Protein AF-A0A7J3DNZ6-F1 (afdb_monomer_lite)

Structure (mmCIF, N/CA/C/O backbone):
data_AF-A0A7J3DNZ6-F1
#
_entry.id   AF-A0A7J3DNZ6-F1
#
loop_
_atom_site.group_PDB
_atom_site.id
_atom_site.type_symbol
_atom_site.label_atom_id
_atom_site.label_alt_id
_atom_site.label_comp_id
_atom_site.label_asym_id
_atom_site.label_entity_id
_atom_site.label_seq_id
_atom_site.pdbx_PDB_ins_code
_atom_site.Cartn_x
_atom_site.Cartn_y
_atom_site.Cartn_z
_atom_site.occupancy
_atom_site.B_iso_or_equiv
_atom_site.auth_seq_id
_atom_site.auth_comp_id
_atom_site.auth_asym_id
_atom_site.auth_atom_id
_atom_site.pdbx_PDB_model_num
ATOM 1 N N . MET A 1 1 ? 2.865 2.929 15.705 1.00 59.44 1 MET A N 1
ATOM 2 C CA . MET A 1 1 ? 3.134 4.087 14.822 1.00 59.44 1 MET A CA 1
ATOM 3 C C . MET A 1 1 ? 1.797 4.655 14.351 1.00 59.44 1 MET A C 1
ATOM 5 O O . MET A 1 1 ? 0.863 3.870 14.211 1.00 59.44 1 MET A O 1
ATOM 9 N N . LEU A 1 2 ? 1.671 5.977 14.194 1.00 79.62 2 LEU A N 1
ATOM 10 C CA . LEU A 1 2 ? 0.399 6.645 13.863 1.00 79.62 2 LEU A CA 1
ATOM 11 C C . LEU A 1 2 ? 0.063 6.509 12.368 1.00 79.62 2 LEU A C 1
ATOM 13 O O . LEU A 1 2 ? 0.970 6.565 11.534 1.00 79.62 2 LEU A O 1
ATOM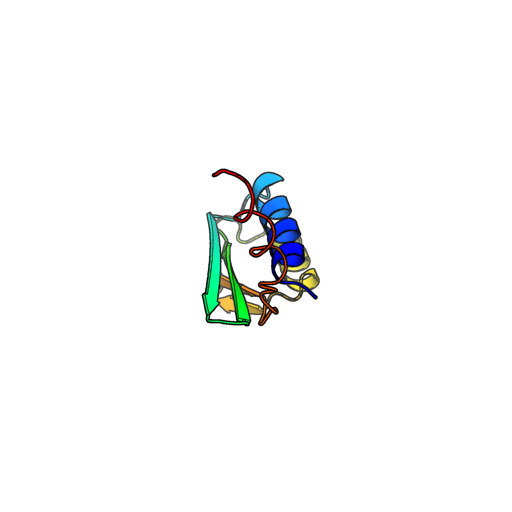 17 N N . LEU A 1 3 ? -1.227 6.379 12.017 1.00 78.06 3 LEU A N 1
ATOM 18 C CA . LEU A 1 3 ? -1.658 6.284 10.611 1.00 78.06 3 LEU A CA 1
ATOM 19 C C . LEU A 1 3 ? -1.198 7.501 9.795 1.00 78.06 3 LEU A C 1
ATOM 21 O O . LEU A 1 3 ? -0.660 7.330 8.708 1.00 78.06 3 LEU A O 1
ATOM 25 N N . GLN A 1 4 ? -1.338 8.714 10.336 1.00 77.31 4 GLN A N 1
ATOM 26 C CA . GLN A 1 4 ? -0.959 9.960 9.656 1.00 77.31 4 GLN A CA 1
ATOM 27 C C . GLN A 1 4 ? 0.531 10.006 9.280 1.00 77.31 4 GLN A C 1
ATOM 29 O O . GLN A 1 4 ? 0.880 10.452 8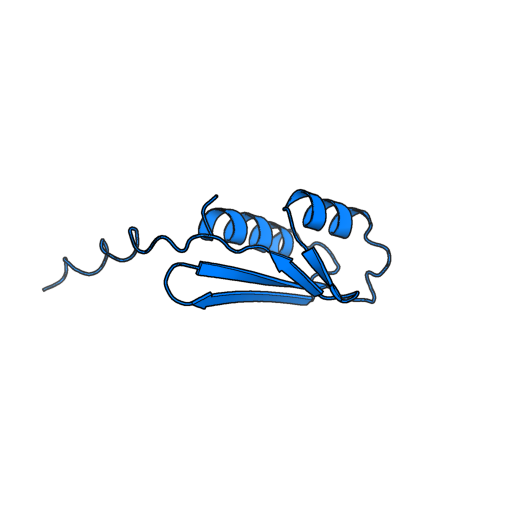.190 1.00 77.31 4 GLN A O 1
ATOM 34 N N . GLU A 1 5 ? 1.419 9.505 10.144 1.00 81.06 5 GLU A N 1
ATOM 35 C CA . GLU A 1 5 ? 2.861 9.464 9.865 1.00 81.06 5 GLU A CA 1
ATOM 36 C C . GLU A 1 5 ? 3.191 8.495 8.723 1.00 81.06 5 GLU A C 1
ATOM 38 O O . GLU A 1 5 ? 4.030 8.798 7.873 1.00 81.06 5 GLU A O 1
ATOM 43 N N . LYS A 1 6 ? 2.529 7.330 8.687 1.00 80.81 6 LYS A N 1
ATOM 44 C CA . LYS A 1 6 ? 2.678 6.359 7.593 1.00 80.81 6 LYS A CA 1
ATOM 45 C C . LYS A 1 6 ? 2.051 6.882 6.300 1.00 80.81 6 LYS A C 1
ATOM 47 O O . LYS A 1 6 ? 2.692 6.777 5.261 1.00 80.81 6 LYS A O 1
ATOM 52 N N . MET A 1 7 ? 0.873 7.511 6.369 1.00 79.62 7 MET A N 1
ATOM 53 C CA . MET A 1 7 ? 0.233 8.177 5.228 1.00 79.62 7 MET A CA 1
ATOM 54 C C . MET A 1 7 ? 1.154 9.225 4.628 1.00 79.62 7 MET A C 1
ATOM 56 O O . MET A 1 7 ? 1.374 9.198 3.428 1.00 79.62 7 MET A O 1
ATOM 60 N N . LYS A 1 8 ? 1.751 10.094 5.450 1.00 83.12 8 LYS A N 1
ATOM 61 C CA . LYS A 1 8 ? 2.683 11.110 4.958 1.00 83.12 8 LYS A CA 1
ATOM 62 C C . LYS A 1 8 ? 3.855 10.479 4.207 1.00 83.12 8 LYS A C 1
ATOM 64 O O . LYS A 1 8 ? 4.118 10.868 3.082 1.00 83.12 8 LYS A O 1
ATOM 69 N N . LYS A 1 9 ? 4.495 9.450 4.775 1.00 82.12 9 LYS A N 1
ATOM 70 C CA . LYS A 1 9 ? 5.611 8.749 4.112 1.00 82.12 9 LYS A CA 1
ATOM 71 C C . LYS A 1 9 ? 5.201 8.080 2.796 1.00 82.12 9 LYS A C 1
ATOM 73 O O . LYS A 1 9 ? 5.979 8.080 1.850 1.00 82.12 9 LYS A O 1
ATOM 78 N N . ILE A 1 10 ? 4.008 7.494 2.742 1.00 80.50 10 ILE A N 1
ATOM 79 C CA . ILE A 1 10 ? 3.495 6.814 1.546 1.00 80.50 10 ILE A CA 1
ATOM 80 C C . ILE A 1 10 ? 3.052 7.829 0.477 1.00 80.50 10 ILE A C 1
ATOM 82 O O . ILE A 1 10 ? 3.330 7.637 -0.701 1.00 80.50 10 ILE A O 1
ATOM 86 N N . LEU A 1 11 ? 2.458 8.954 0.871 1.00 76.06 11 LEU A N 1
ATOM 87 C CA . LEU A 1 11 ? 2.154 10.066 -0.032 1.00 76.06 11 LEU A CA 1
ATOM 88 C C . LEU A 1 11 ? 3.432 10.745 -0.539 1.00 76.06 11 LEU A C 1
ATOM 90 O O . LEU A 1 11 ? 3.510 11.091 -1.712 1.00 76.06 11 LEU A O 1
ATOM 94 N N . ASP A 1 12 ? 4.467 10.870 0.294 1.00 79.38 12 ASP A N 1
ATOM 95 C CA . ASP A 1 12 ? 5.780 11.363 -0.135 1.00 79.38 12 ASP A CA 1
ATOM 96 C C . ASP A 1 12 ? 6.387 10.437 -1.211 1.00 79.38 12 ASP A C 1
ATOM 98 O O . ASP A 1 12 ? 7.007 10.919 -2.161 1.00 79.38 12 ASP A O 1
ATOM 102 N N . LEU A 1 13 ? 6.162 9.115 -1.135 1.00 72.44 13 LEU A N 1
ATOM 103 C CA . LEU A 1 13 ? 6.533 8.180 -2.211 1.00 72.44 13 LEU A CA 1
ATOM 104 C C . LEU A 1 13 ? 5.757 8.434 -3.512 1.00 72.44 13 LEU A C 1
ATOM 106 O O . LEU A 1 13 ? 6.336 8.321 -4.592 1.00 72.44 13 LEU A O 1
ATOM 110 N N . GLN A 1 14 ? 4.480 8.804 -3.421 1.00 70.44 14 GLN A N 1
ATOM 111 C CA . GLN A 1 14 ? 3.669 9.165 -4.587 1.00 70.44 14 GLN A CA 1
ATOM 112 C C . GLN A 1 14 ? 4.160 10.466 -5.235 1.00 70.44 14 GLN A C 1
ATOM 114 O O . GLN A 1 14 ? 4.390 10.525 -6.440 1.00 70.44 14 GLN A O 1
ATOM 119 N N . ILE A 1 15 ? 4.363 11.510 -4.425 1.00 61.31 15 ILE A N 1
ATOM 120 C CA . ILE A 1 15 ? 4.737 12.856 -4.888 1.00 61.31 15 ILE A CA 1
ATOM 121 C C . ILE A 1 15 ? 6.173 12.879 -5.417 1.00 61.31 15 ILE A C 1
ATOM 123 O O . ILE A 1 15 ? 6.470 13.592 -6.376 1.00 61.31 15 ILE A O 1
ATOM 127 N N . SER A 1 16 ? 7.065 12.061 -4.848 1.00 63.50 16 SER A N 1
ATOM 128 C CA . SER A 1 16 ? 8.448 11.926 -5.327 1.00 63.50 16 SER A CA 1
ATOM 129 C C . SER A 1 16 ? 8.576 11.266 -6.707 1.00 63.50 16 SER A C 1
ATOM 131 O O . SER A 1 16 ? 9.697 11.021 -7.145 1.00 63.50 16 SER A O 1
ATOM 133 N N . SER A 1 17 ? 7.463 11.058 -7.426 1.00 56.47 17 SER A N 1
ATOM 134 C CA . SER A 1 17 ? 7.445 10.563 -8.807 1.00 56.47 17 SER A CA 1
ATOM 135 C C . SER A 1 17 ? 8.120 9.199 -8.924 1.00 56.47 17 SER A C 1
ATOM 137 O O . SER A 1 17 ? 8.899 8.952 -9.842 1.00 56.47 17 SER A O 1
ATOM 139 N N . THR A 1 18 ? 7.869 8.308 -7.959 1.00 59.50 18 THR A N 1
ATOM 140 C CA . THR A 1 18 ? 8.305 6.920 -8.110 1.00 59.50 18 THR A CA 1
ATOM 141 C C . THR A 1 18 ? 7.447 6.293 -9.209 1.00 59.50 18 THR A C 1
ATOM 143 O O . THR A 1 18 ? 6.305 5.918 -8.950 1.00 59.50 18 THR A O 1
ATOM 146 N N . ASP A 1 19 ? 7.978 6.232 -10.435 1.00 67.25 19 ASP A N 1
ATOM 147 C CA . ASP A 1 19 ? 7.353 5.537 -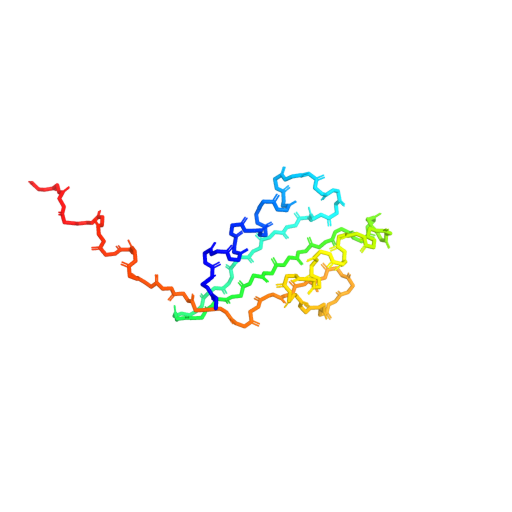11.563 1.00 67.25 19 ASP A CA 1
ATOM 148 C C . ASP A 1 19 ? 6.924 4.138 -11.105 1.00 67.2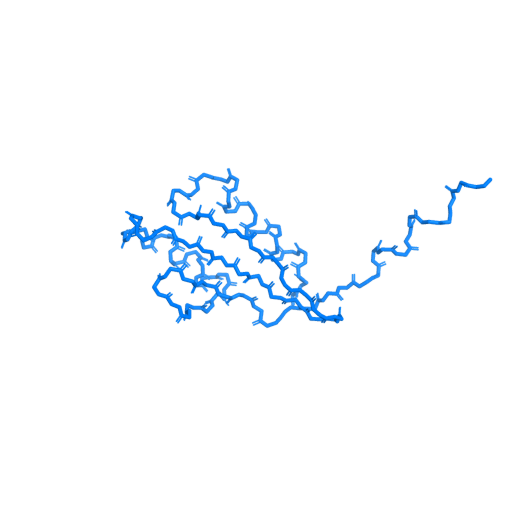5 19 ASP A C 1
ATOM 150 O O . ASP A 1 19 ? 7.765 3.303 -10.749 1.00 67.25 19 ASP A O 1
ATOM 154 N N . GLY A 1 20 ? 5.612 3.900 -11.058 1.00 75.69 20 GLY A N 1
ATOM 155 C CA . GLY A 1 20 ? 5.063 2.618 -10.632 1.00 75.69 20 GLY A CA 1
ATOM 156 C C . GLY A 1 20 ? 4.033 2.644 -9.513 1.00 75.69 20 GLY A C 1
ATOM 157 O O . GLY A 1 20 ? 3.586 1.568 -9.152 1.00 75.69 20 GLY A O 1
ATOM 158 N N . ILE A 1 21 ? 3.628 3.793 -8.963 1.00 84.88 21 ILE A N 1
ATOM 159 C CA . ILE A 1 21 ? 2.427 3.867 -8.109 1.00 84.88 21 ILE A CA 1
ATOM 160 C C . ILE A 1 21 ? 1.262 4.401 -8.942 1.00 84.88 21 ILE A C 1
ATOM 162 O O . ILE A 1 21 ? 1.306 5.547 -9.385 1.00 84.88 21 ILE A O 1
ATOM 166 N N . ASP A 1 22 ? 0.228 3.581 -9.126 1.00 86.44 22 ASP A N 1
ATOM 167 C CA . ASP A 1 22 ? -0.986 3.968 -9.851 1.00 86.44 22 ASP A CA 1
ATOM 168 C C . ASP A 1 22 ? -1.992 4.662 -8.925 1.00 86.44 22 ASP A C 1
ATOM 170 O O . ASP A 1 22 ? -2.584 5.671 -9.308 1.00 86.44 22 ASP A O 1
ATOM 174 N N . ASP A 1 23 ? -2.179 4.150 -7.703 1.00 88.12 23 ASP A N 1
ATOM 175 C CA . ASP A 1 23 ? -3.146 4.710 -6.755 1.00 88.12 23 ASP A CA 1
ATOM 176 C C . ASP A 1 23 ? -2.775 4.438 -5.290 1.00 88.12 23 ASP A C 1
ATOM 178 O O . ASP A 1 23 ? -2.101 3.457 -4.960 1.00 88.12 23 ASP A O 1
ATOM 182 N N . ILE A 1 24 ? -3.245 5.314 -4.400 1.00 88.06 24 ILE A N 1
ATOM 183 C CA . ILE A 1 24 ? -3.106 5.184 -2.949 1.00 88.06 24 ILE A CA 1
ATOM 184 C C . ILE A 1 24 ? -4.441 5.508 -2.293 1.00 88.06 24 ILE A C 1
ATOM 186 O O . ILE A 1 24 ? -4.922 6.639 -2.338 1.00 88.06 24 ILE A O 1
ATOM 190 N N . GLN A 1 25 ? -5.003 4.527 -1.595 1.00 88.50 25 GLN A N 1
ATOM 191 C CA . GLN A 1 25 ? -6.252 4.673 -0.861 1.00 88.50 25 GLN A CA 1
ATOM 192 C C . GLN A 1 25 ? -6.037 4.434 0.623 1.00 88.50 25 GLN A C 1
ATOM 194 O O . GLN A 1 25 ? -5.257 3.578 1.039 1.00 88.50 25 GLN A O 1
ATOM 199 N N . VAL A 1 26 ? -6.766 5.180 1.445 1.00 87.12 26 VAL A N 1
ATOM 200 C CA . VAL A 1 26 ? -6.781 4.971 2.890 1.00 87.12 26 VAL A CA 1
ATOM 201 C C . VAL A 1 26 ? -8.159 4.522 3.307 1.00 87.12 26 VAL A C 1
ATOM 203 O O . VAL A 1 26 ? -9.151 5.207 3.075 1.00 87.12 26 VAL A O 1
ATOM 206 N N . VAL A 1 27 ? -8.195 3.351 3.927 1.00 87.69 27 VAL A N 1
ATOM 207 C CA . VAL A 1 27 ? -9.414 2.708 4.396 1.00 87.69 27 VAL A CA 1
ATOM 208 C C . VAL A 1 27 ? -9.341 2.663 5.908 1.00 87.69 27 VAL A C 1
ATOM 210 O O . VAL A 1 27 ? -8.529 1.930 6.467 1.00 87.69 27 VAL A O 1
ATOM 213 N N . SER A 1 28 ? -10.170 3.450 6.583 1.00 84.69 28 SER A N 1
ATOM 214 C CA . SER A 1 28 ? -10.251 3.447 8.042 1.00 84.69 28 SER A CA 1
ATOM 215 C C . SER A 1 28 ? -11.649 3.110 8.530 1.00 84.69 28 SER A C 1
ATOM 217 O O . SER A 1 28 ? -12.626 3.650 8.018 1.00 84.69 28 SER A O 1
ATOM 219 N N . ASP A 1 29 ? -11.717 2.269 9.559 1.00 83.44 29 ASP A N 1
ATOM 220 C CA . ASP A 1 29 ? -12.915 2.037 10.360 1.00 83.44 29 ASP A CA 1
ATOM 221 C C . ASP A 1 29 ? -12.590 2.281 11.838 1.00 83.44 29 ASP A C 1
ATOM 223 O O . ASP A 1 29 ? -11.690 1.663 12.417 1.00 83.44 29 ASP A O 1
ATOM 227 N N . LYS A 1 30 ? -13.342 3.199 12.453 1.00 82.81 30 LYS A N 1
ATOM 228 C CA . LYS A 1 30 ? -13.185 3.632 13.850 1.00 82.81 30 LYS A CA 1
ATOM 229 C C . LYS A 1 30 ? -11.745 4.054 14.177 1.00 82.81 30 LYS A C 1
ATOM 231 O O . LYS A 1 30 ? -11.293 5.112 13.755 1.00 82.81 30 LYS A O 1
ATOM 236 N N . GLU A 1 31 ? -11.051 3.241 14.967 1.00 82.81 31 GLU A N 1
ATOM 237 C CA . GLU A 1 31 ? -9.712 3.499 15.491 1.00 82.81 31 GLU A CA 1
ATOM 238 C C . GLU A 1 31 ? -8.619 2.863 14.632 1.00 82.81 31 GLU A C 1
ATOM 240 O O . GLU 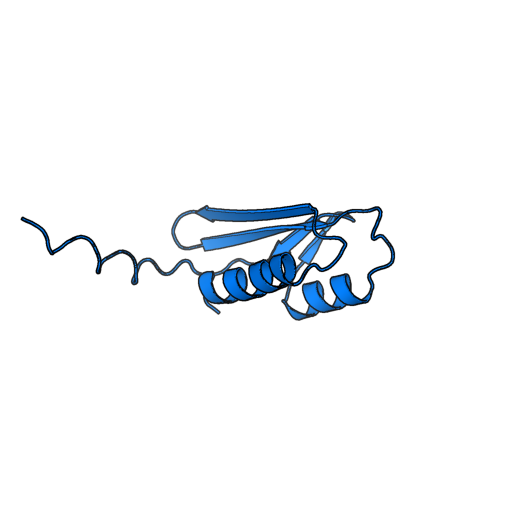A 1 31 ? -7.442 3.036 14.936 1.00 82.81 31 GLU A O 1
ATOM 245 N N . TYR A 1 32 ? -8.974 2.133 13.572 1.00 83.50 32 TYR A N 1
ATOM 246 C CA . TYR A 1 32 ? -8.021 1.418 12.733 1.00 83.50 32 TYR A CA 1
ATOM 247 C C . TYR A 1 32 ? -8.057 1.921 11.297 1.00 83.50 32 TYR A C 1
ATOM 249 O O . TYR A 1 32 ? -9.115 2.187 10.735 1.00 83.50 32 TYR A O 1
ATOM 257 N N . GLY A 1 33 ? -6.881 2.023 10.688 1.00 88.69 33 GLY A N 1
ATOM 258 C CA . GLY A 1 33 ? -6.710 2.386 9.292 1.00 88.69 33 GLY A CA 1
ATOM 259 C C . GLY A 1 33 ? -5.717 1.484 8.584 1.00 88.69 33 GLY A C 1
ATOM 260 O O . GLY A 1 33 ? -4.720 1.042 9.161 1.00 88.69 33 GLY A O 1
ATOM 261 N N . TYR A 1 34 ? -5.996 1.258 7.313 1.00 90.00 34 TYR A N 1
ATOM 262 C CA . TYR A 1 34 ? -5.143 0.590 6.355 1.00 90.00 34 TYR A CA 1
ATOM 263 C C . TYR A 1 34 ? -4.835 1.549 5.218 1.00 90.00 34 TYR A C 1
ATOM 265 O O . TYR A 1 34 ? -5.660 2.387 4.851 1.00 90.00 34 TYR A O 1
ATOM 273 N N . ILE A 1 35 ? -3.645 1.408 4.654 1.00 90.50 35 ILE A N 1
ATOM 274 C CA . ILE A 1 35 ? -3.258 2.108 3.434 1.00 90.50 35 ILE A CA 1
ATOM 275 C C . ILE A 1 35 ? -3.103 1.045 2.361 1.00 90.50 35 ILE A C 1
ATOM 277 O O . ILE A 1 35 ? -2.381 0.068 2.556 1.00 90.50 35 ILE A O 1
ATOM 281 N N . VAL A 1 36 ? -3.820 1.224 1.266 1.00 91.75 36 VAL A N 1
ATOM 282 C CA . VAL A 1 36 ? -3.820 0.357 0.098 1.00 91.75 36 VAL A CA 1
ATOM 283 C C . VAL A 1 36 ? -3.064 1.089 -0.996 1.00 91.75 36 VAL A C 1
ATOM 285 O O . VAL A 1 36 ? -3.400 2.222 -1.322 1.00 91.75 36 VAL A O 1
ATOM 288 N N . VAL A 1 37 ? -2.025 0.461 -1.530 1.00 89.75 37 VAL A N 1
ATOM 289 C CA . VAL A 1 37 ? -1.202 1.014 -2.605 1.00 89.75 37 VAL A CA 1
ATOM 290 C C . VAL A 1 37 ? -1.300 0.076 -3.795 1.00 89.75 37 VAL A C 1
ATOM 292 O O . VAL A 1 37 ? -0.957 -1.104 -3.681 1.00 89.75 37 VAL A O 1
ATOM 295 N N . LEU A 1 38 ? -1.775 0.614 -4.912 1.00 89.31 38 LEU A N 1
ATOM 296 C CA . LEU A 1 38 ? -1.767 -0.040 -6.210 1.00 89.31 38 LEU A CA 1
ATOM 297 C C . LEU A 1 38 ? -0.511 0.385 -6.961 1.00 89.31 38 LEU A C 1
ATOM 299 O O . LEU A 1 38 ? -0.243 1.579 -7.119 1.00 89.31 38 LEU A O 1
ATOM 303 N N . VAL A 1 39 ? 0.263 -0.598 -7.403 1.00 87.12 39 VAL A N 1
ATOM 304 C CA . VAL A 1 39 ? 1.473 -0.387 -8.189 1.00 87.12 39 VAL A CA 1
ATOM 305 C C . VAL A 1 39 ? 1.263 -0.837 -9.624 1.00 87.12 39 VAL A C 1
ATOM 307 O O . VAL A 1 39 ? 0.624 -1.850 -9.884 1.00 87.12 39 VAL A O 1
ATOM 310 N N . ASN A 1 40 ? 1.822 -0.091 -10.566 1.00 81.94 40 ASN A N 1
ATOM 311 C CA . ASN A 1 40 ? 1.698 -0.402 -11.976 1.00 81.94 40 ASN A CA 1
ATOM 312 C C . ASN A 1 40 ? 2.492 -1.666 -12.303 1.00 81.94 40 ASN A C 1
ATOM 314 O O . ASN A 1 40 ? 3.718 -1.683 -12.190 1.00 81.94 40 ASN A O 1
ATOM 318 N N . GLU A 1 41 ? 1.833 -2.712 -12.796 1.00 64.62 41 GLU A N 1
ATOM 319 C CA . GLU A 1 41 ? 2.545 -3.915 -13.229 1.00 64.62 41 GLU A CA 1
ATOM 320 C C . GLU A 1 41 ? 3.559 -3.605 -14.335 1.00 64.62 41 GLU A C 1
ATOM 322 O O . GLU A 1 41 ? 4.604 -4.223 -14.397 1.00 64.62 41 GLU A O 1
ATOM 327 N N . LYS A 1 42 ? 3.377 -2.596 -15.189 1.00 63.44 42 LYS A N 1
ATOM 328 C CA . LYS A 1 42 ? 4.394 -2.275 -16.210 1.00 63.44 42 LYS A CA 1
ATOM 329 C C . LYS A 1 42 ? 5.674 -1.672 -15.630 1.00 63.44 42 LYS A C 1
ATOM 331 O O . LYS A 1 42 ? 6.685 -1.654 -16.330 1.00 63.44 42 LYS A O 1
ATOM 336 N N . SER A 1 43 ? 5.676 -1.265 -14.357 1.00 60.56 43 SER A N 1
ATOM 337 C CA . SER A 1 43 ? 6.902 -0.983 -13.603 1.00 60.56 43 SER A CA 1
ATOM 338 C C . SER A 1 43 ? 7.494 -2.241 -12.946 1.00 60.56 43 SER A C 1
ATOM 340 O O . SER A 1 43 ? 8.257 -2.104 -11.992 1.00 60.56 43 SER A O 1
ATOM 342 N N . LEU A 1 44 ? 7.152 -3.442 -13.450 1.00 50.66 44 LEU A N 1
ATOM 343 C CA . LEU A 1 44 ? 7.496 -4.820 -13.025 1.00 50.66 44 LEU A CA 1
ATOM 344 C C . LEU A 1 44 ? 8.964 -5.078 -12.610 1.00 50.66 44 LEU A C 1
ATOM 346 O O . LEU A 1 44 ? 9.268 -6.165 -12.135 1.00 50.66 44 LEU A O 1
ATOM 350 N N . TYR A 1 45 ? 9.865 -4.105 -12.761 1.00 53.66 45 TYR A N 1
ATOM 351 C CA . TYR A 1 45 ? 11.288 -4.178 -12.413 1.00 53.66 45 TYR A CA 1
ATOM 352 C C . TYR A 1 45 ? 11.760 -3.156 -11.377 1.00 53.66 45 TYR A C 1
ATOM 354 O O . TYR A 1 45 ? 12.963 -3.030 -11.147 1.00 53.66 45 TYR A O 1
ATOM 362 N N . ASN A 1 46 ? 10.863 -2.419 -10.724 1.00 69.19 46 ASN A N 1
ATOM 363 C CA . ASN A 1 46 ? 11.278 -1.477 -9.690 1.00 69.19 46 ASN A CA 1
ATOM 364 C C . ASN A 1 46 ? 11.498 -2.211 -8.351 1.00 69.19 46 ASN A C 1
ATOM 366 O O . ASN A 1 46 ? 10.786 -1.987 -7.374 1.00 69.19 46 ASN A O 1
ATOM 370 N N . GLU A 1 47 ? 12.526 -3.071 -8.294 1.00 76.88 47 GLU A N 1
ATOM 371 C CA . GLU A 1 47 ? 13.030 -3.721 -7.066 1.00 76.88 47 GLU A CA 1
ATOM 372 C C . GLU A 1 47 ? 13.245 -2.693 -5.942 1.00 76.88 47 GLU A C 1
ATOM 374 O O . GLU A 1 47 ? 13.037 -2.971 -4.764 1.00 76.88 47 GLU A O 1
ATOM 379 N N . ILE A 1 48 ? 13.594 -1.459 -6.318 1.00 79.88 48 ILE A N 1
ATOM 380 C CA . ILE A 1 48 ? 13.732 -0.319 -5.412 1.00 79.88 48 ILE A CA 1
ATOM 381 C C . ILE A 1 48 ? 12.384 0.072 -4.788 1.00 79.88 48 ILE A C 1
ATOM 383 O O . ILE A 1 48 ? 12.333 0.357 -3.591 1.00 79.88 48 ILE A O 1
ATOM 387 N N . LEU A 1 49 ? 11.299 0.114 -5.569 1.00 81.06 49 LEU A N 1
ATOM 388 C CA . LEU A 1 49 ? 9.961 0.410 -5.051 1.00 81.06 49 LEU A CA 1
ATOM 389 C C . LEU A 1 49 ? 9.491 -0.723 -4.141 1.00 81.06 49 LEU A C 1
ATOM 391 O O . LEU A 1 49 ? 9.056 -0.446 -3.028 1.00 81.06 49 LEU A O 1
ATOM 395 N N . GLU A 1 50 ? 9.651 -1.982 -4.553 1.00 84.00 50 GLU A N 1
ATOM 396 C CA . GLU A 1 50 ? 9.297 -3.118 -3.697 1.00 84.00 50 GLU A CA 1
ATOM 397 C C . GLU A 1 50 ? 10.084 -3.104 -2.384 1.00 84.00 50 GLU A C 1
ATOM 399 O O . GLU A 1 50 ? 9.484 -3.204 -1.315 1.00 84.00 50 GLU A O 1
ATOM 404 N N . ALA A 1 51 ? 11.400 -2.881 -2.428 1.00 85.44 51 ALA A N 1
ATOM 405 C CA . ALA A 1 51 ? 12.223 -2.762 -1.229 1.00 85.44 51 ALA A CA 1
ATOM 406 C C . ALA A 1 51 ? 11.765 -1.601 -0.332 1.00 85.44 51 ALA A C 1
ATOM 408 O O . ALA A 1 51 ? 11.711 -1.744 0.889 1.00 85.44 51 ALA A O 1
ATOM 409 N N . LYS A 1 52 ? 11.383 -0.451 -0.905 1.00 84.88 52 LYS A N 1
ATOM 410 C CA . LYS A 1 52 ? 10.814 0.676 -0.144 1.00 84.88 52 LYS A CA 1
ATOM 411 C C . LYS A 1 52 ? 9.485 0.306 0.520 1.00 84.88 52 LYS A C 1
ATOM 413 O O . LYS A 1 52 ? 9.305 0.610 1.698 1.00 84.88 52 LYS A O 1
ATOM 418 N N . LEU A 1 53 ? 8.577 -0.356 -0.197 1.00 87.38 53 LEU A N 1
ATOM 419 C CA . LEU A 1 53 ? 7.276 -0.781 0.331 1.00 87.38 53 LEU A CA 1
ATOM 420 C C . LEU A 1 53 ? 7.445 -1.847 1.430 1.00 87.38 53 LEU A C 1
ATOM 422 O O . LEU A 1 53 ? 6.805 -1.748 2.476 1.00 87.38 53 LEU A O 1
ATOM 426 N N . GLN A 1 54 ? 8.376 -2.792 1.265 1.00 87.88 54 GLN A N 1
ATOM 427 C CA . GLN A 1 54 ? 8.743 -3.761 2.307 1.00 87.88 54 GLN A CA 1
ATOM 428 C C . GLN A 1 54 ? 9.354 -3.080 3.538 1.00 87.88 54 GLN A C 1
ATOM 430 O O . GLN A 1 54 ? 8.945 -3.368 4.661 1.00 87.88 54 GLN A O 1
ATOM 435 N N . ASN A 1 55 ? 10.273 -2.127 3.345 1.00 87.88 55 ASN A N 1
ATOM 436 C CA . ASN A 1 55 ? 10.876 -1.346 4.435 1.00 87.88 55 ASN A CA 1
ATOM 437 C C . ASN A 1 55 ? 9.842 -0.508 5.203 1.00 87.88 55 ASN A C 1
ATOM 439 O O . ASN A 1 55 ? 10.027 -0.205 6.381 1.00 87.88 55 ASN A O 1
ATOM 443 N N . LEU A 1 56 ? 8.741 -0.132 4.551 1.00 85.56 56 LEU A N 1
ATOM 444 C CA . LEU A 1 56 ? 7.606 0.537 5.184 1.00 85.56 56 LEU A CA 1
ATOM 445 C C . LEU A 1 56 ? 6.638 -0.426 5.890 1.00 85.56 56 LEU A C 1
ATOM 447 O O . LEU A 1 56 ? 5.636 0.043 6.441 1.00 85.56 56 LEU A O 1
ATOM 451 N N . GLU A 1 57 ? 6.977 -1.716 5.958 1.00 88.75 57 GLU A N 1
ATOM 452 C CA . GLU A 1 57 ? 6.188 -2.809 6.545 1.00 88.75 57 GLU A CA 1
ATOM 453 C C . GLU A 1 57 ? 4.906 -3.112 5.756 1.00 88.75 57 GLU A C 1
ATOM 455 O O . GLU A 1 57 ? 3.899 -3.555 6.314 1.00 88.75 57 GLU A O 1
ATOM 460 N N . GLY A 1 58 ? 4.930 -2.855 4.448 1.00 89.38 58 GLY A N 1
ATOM 461 C CA . GLY A 1 58 ? 3.855 -3.230 3.543 1.00 89.38 58 GLY A CA 1
ATOM 462 C C . GLY A 1 58 ? 3.797 -4.737 3.351 1.00 89.38 58 GLY A C 1
ATOM 463 O O . GLY A 1 58 ? 4.821 -5.414 3.252 1.00 89.38 58 GLY A O 1
ATOM 464 N N . LYS A 1 59 ? 2.583 -5.269 3.263 1.00 92.06 59 LYS A N 1
ATOM 465 C CA . LYS A 1 59 ? 2.331 -6.653 2.873 1.00 92.06 59 LYS A CA 1
ATOM 466 C C . LYS A 1 59 ? 1.833 -6.681 1.440 1.00 92.06 59 LYS A C 1
ATOM 468 O O . LYS A 1 59 ? 0.803 -6.086 1.133 1.00 92.06 59 LYS A O 1
ATOM 473 N N . LYS A 1 60 ? 2.554 -7.400 0.586 1.00 91.00 60 LYS A N 1
ATOM 474 C CA . LYS A 1 60 ? 2.131 -7.685 -0.782 1.00 91.00 60 LYS A CA 1
ATOM 475 C C . LYS A 1 60 ? 1.020 -8.735 -0.750 1.00 91.00 60 LYS A C 1
ATOM 477 O O . LYS A 1 60 ? 1.238 -9.835 -0.246 1.00 91.00 60 LYS A O 1
ATOM 482 N N . ILE A 1 61 ? -0.166 -8.371 -1.228 1.00 91.44 61 ILE A N 1
ATOM 483 C CA . ILE A 1 61 ? -1.346 -9.253 -1.267 1.00 91.44 61 ILE A CA 1
ATOM 484 C C . ILE A 1 61 ? -1.569 -9.783 -2.685 1.00 91.44 61 ILE A C 1
ATOM 486 O O . ILE A 1 61 ? -1.886 -10.956 -2.856 1.00 91.44 61 ILE A O 1
ATOM 490 N N . PHE A 1 62 ? -1.325 -8.937 -3.687 1.00 89.75 62 PHE A N 1
ATOM 491 C CA . PHE A 1 62 ? -1.302 -9.288 -5.109 1.00 89.75 62 PHE A CA 1
ATOM 492 C C . PHE A 1 62 ? -0.030 -8.728 -5.767 1.00 89.75 62 PHE A C 1
ATOM 494 O O . PHE A 1 62 ? 0.660 -7.917 -5.141 1.00 89.75 62 PHE A O 1
ATOM 501 N N . PRO A 1 63 ? 0.330 -9.163 -6.992 1.00 86.25 63 PRO A N 1
ATOM 502 C CA . PRO A 1 63 ? 1.484 -8.641 -7.732 1.00 86.25 63 PRO A CA 1
ATOM 503 C C . PRO A 1 63 ? 1.574 -7.109 -7.759 1.00 86.25 63 PRO A C 1
ATOM 505 O O . PRO A 1 63 ? 2.671 -6.564 -7.629 1.00 86.25 63 PRO A O 1
ATOM 508 N N . ASP A 1 64 ? 0.420 -6.457 -7.831 1.00 87.69 64 ASP A N 1
ATOM 509 C CA . ASP A 1 64 ? 0.192 -5.022 -7.954 1.00 87.69 64 ASP A CA 1
ATOM 510 C C . ASP A 1 64 ? -0.412 -4.372 -6.695 1.00 87.69 64 ASP A C 1
ATOM 512 O O . ASP A 1 64 ? -0.608 -3.161 -6.665 1.00 87.69 64 ASP A O 1
ATOM 516 N N . LEU A 1 65 ? -0.692 -5.137 -5.631 1.00 90.31 65 LEU A N 1
ATOM 517 C CA . LEU A 1 65 ? -1.403 -4.634 -4.451 1.00 90.31 65 LEU A CA 1
ATOM 518 C C . LEU A 1 65 ? -0.599 -4.795 -3.166 1.00 90.31 65 LEU A C 1
ATOM 520 O O . LEU A 1 65 ? -0.289 -5.911 -2.730 1.00 90.31 65 LEU A O 1
ATOM 524 N N . TRP A 1 66 ? -0.387 -3.671 -2.491 1.00 92.19 66 TRP A N 1
ATOM 525 C CA . TRP A 1 66 ? 0.240 -3.601 -1.179 1.00 92.19 66 TRP A CA 1
ATOM 526 C C . TRP A 1 66 ? -0.719 -3.040 -0.138 1.00 92.19 66 TRP A C 1
ATOM 528 O O . TRP A 1 66 ? -1.411 -2.053 -0.374 1.00 92.19 66 TRP A O 1
ATOM 538 N N . ILE A 1 67 ? -0.729 -3.656 1.043 1.00 92.88 67 ILE A N 1
ATOM 539 C CA . ILE A 1 67 ? -1.513 -3.200 2.189 1.00 92.88 67 ILE A CA 1
ATOM 540 C C . ILE A 1 67 ? -0.586 -2.924 3.367 1.00 92.88 67 ILE A C 1
ATOM 542 O O . ILE A 1 67 ? 0.248 -3.752 3.735 1.00 92.88 67 ILE A O 1
ATOM 546 N N . PHE A 1 68 ? -0.775 -1.772 3.996 1.00 91.50 68 PHE A N 1
ATOM 547 C CA . PHE A 1 68 ? -0.059 -1.337 5.186 1.00 91.50 68 PHE A CA 1
ATOM 548 C C . PHE A 1 68 ? -1.036 -1.192 6.349 1.00 91.50 68 PHE A C 1
ATOM 550 O O . PHE A 1 68 ? -2.095 -0.583 6.194 1.00 91.50 68 PHE A O 1
ATOM 557 N N . GLY A 1 69 ? -0.671 -1.720 7.517 1.00 88.38 69 GLY A N 1
ATOM 558 C CA . GLY A 1 69 ? -1.472 -1.632 8.738 1.00 88.38 69 GLY A CA 1
ATOM 559 C C . GLY A 1 69 ? -1.750 -2.992 9.395 1.00 88.38 69 GLY A C 1
ATOM 560 O O . GLY A 1 69 ? -1.161 -4.005 9.005 1.00 88.38 69 GLY A O 1
ATOM 561 N N . PRO A 1 70 ? -2.640 -3.032 10.403 1.00 88.06 70 PRO A N 1
ATOM 562 C CA . PRO A 1 70 ? -3.459 -1.914 10.879 1.00 88.06 70 PRO A CA 1
ATOM 563 C C . PRO A 1 70 ? -2.639 -0.829 11.589 1.00 88.06 70 PRO A C 1
ATOM 565 O O . PRO A 1 70 ? -1.710 -1.125 12.342 1.00 88.06 70 PRO A O 1
ATOM 568 N N . TYR A 1 71 ? -3.017 0.431 11.388 1.00 86.06 71 TYR A N 1
ATOM 569 C CA . TYR A 1 71 ? -2.507 1.573 12.148 1.00 86.06 71 TYR A CA 1
ATOM 570 C C . TYR A 1 71 ? -3.616 2.218 12.966 1.00 86.06 71 TYR A C 1
ATOM 572 O O . TYR A 1 71 ? -4.776 2.191 12.567 1.00 86.06 71 TYR A O 1
ATOM 580 N N . LEU A 1 72 ? -3.253 2.831 14.092 1.00 82.50 72 LEU A N 1
ATOM 581 C CA . LEU A 1 72 ? -4.215 3.544 14.925 1.00 82.50 72 LEU A CA 1
ATOM 582 C C . LEU A 1 72 ? -4.555 4.910 14.311 1.00 82.50 72 LEU A C 1
ATOM 584 O O . LEU A 1 72 ? -3.657 5.714 14.029 1.00 82.50 72 LEU A O 1
ATOM 588 N N . TYR A 1 73 ? -5.849 5.165 14.136 1.00 73.12 73 TYR A N 1
ATOM 589 C CA . TYR A 1 73 ? -6.416 6.462 13.790 1.00 73.12 73 TYR A CA 1
ATOM 590 C C . TYR A 1 73 ? -6.621 7.265 15.074 1.00 73.12 73 TYR A C 1
ATOM 592 O O . TYR A 1 73 ? -7.440 6.917 15.922 1.00 73.12 73 TYR A O 1
ATOM 600 N N . ASN A 1 74 ? -5.842 8.326 15.260 1.00 68.69 74 ASN A N 1
ATOM 601 C CA . ASN A 1 74 ? -5.911 9.120 16.479 1.00 68.69 74 ASN A CA 1
ATOM 602 C C . ASN A 1 74 ? -6.877 10.295 16.263 1.00 68.69 74 ASN A C 1
ATOM 604 O O . ASN A 1 74 ? -6.507 11.308 15.680 1.00 68.69 74 ASN A O 1
ATOM 608 N N . ASN A 1 75 ? -8.106 10.193 16.777 1.00 56.53 75 ASN A N 1
ATOM 609 C CA . ASN A 1 75 ? -9.118 11.264 16.708 1.00 56.53 75 ASN A CA 1
ATOM 610 C C . ASN A 1 75 ? -8.752 12.541 17.499 1.00 56.53 75 ASN A C 1
ATOM 612 O O . ASN A 1 75 ? -9.495 13.522 17.483 1.00 56.53 75 ASN A O 1
ATOM 616 N N . LYS A 1 76 ? -7.621 12.558 18.217 1.00 52.38 76 LYS A N 1
ATOM 617 C CA . LYS A 1 76 ? -7.266 13.643 19.147 1.00 52.38 76 LYS A CA 1
ATOM 618 C C . LYS A 1 76 ? -6.867 14.966 18.483 1.00 52.38 76 LYS A C 1
ATOM 620 O O . LYS A 1 76 ? -6.871 15.979 19.175 1.00 52.38 76 LYS A O 1
ATOM 625 N N . GLU A 1 77 ? -6.574 14.998 17.182 1.00 50.62 77 GLU A N 1
ATOM 626 C CA . GLU A 1 77 ? -6.324 16.264 16.468 1.00 50.62 77 GLU A CA 1
ATOM 627 C C . GLU A 1 77 ? -7.583 16.876 15.833 1.00 50.62 77 GLU A C 1
ATOM 629 O O . GLU A 1 77 ? -7.611 18.078 15.588 1.00 50.62 77 GLU A O 1
ATOM 634 N N . SER A 1 78 ? -8.667 16.109 15.657 1.00 44.50 78 SER A N 1
ATOM 635 C CA . SER A 1 78 ? -9.916 16.614 15.059 1.00 44.50 78 SER A CA 1
ATOM 636 C C . SER A 1 78 ? -10.781 17.443 16.022 1.00 44.50 78 SER A C 1
ATOM 638 O O . SER A 1 78 ? -11.740 18.072 15.585 1.00 44.50 78 SER A O 1
ATOM 640 N N . LEU A 1 79 ? -10.480 17.457 17.324 1.00 44.09 79 LEU A N 1
ATOM 641 C CA . LEU A 1 79 ? -11.296 18.141 18.340 1.00 44.09 79 LEU A CA 1
ATOM 642 C C . LEU A 1 79 ? -10.811 19.557 18.693 1.00 44.09 79 LEU A C 1
ATOM 644 O O . LEU A 1 79 ? -11.365 20.172 19.597 1.00 44.09 79 LEU A O 1
ATOM 648 N N . LYS A 1 80 ? -9.803 20.105 17.999 1.00 45.38 80 LYS A N 1
ATOM 649 C CA . LYS A 1 80 ? -9.310 21.474 18.263 1.00 45.38 80 LYS A CA 1
ATOM 650 C C . LYS A 1 80 ? -9.750 22.538 17.254 1.00 45.38 80 LYS A C 1
ATOM 652 O O . LYS A 1 80 ? -9.357 23.688 17.414 1.00 45.38 80 LYS A O 1
ATOM 657 N N . THR A 1 81 ? -10.583 22.212 16.267 1.00 42.88 81 THR A N 1
ATOM 658 C CA . THR A 1 81 ? -10.927 23.160 15.186 1.00 42.88 81 THR A CA 1
ATOM 659 C C . THR A 1 81 ? -12.409 23.516 15.066 1.00 42.88 81 THR A C 1
ATOM 661 O O . THR A 1 81 ? -12.805 24.076 14.050 1.00 42.88 81 THR A O 1
ATOM 664 N N . THR A 1 82 ? -13.248 23.265 16.079 1.00 45.72 82 THR A N 1
ATOM 665 C CA . THR A 1 82 ? -14.674 23.672 16.009 1.00 45.72 82 THR A CA 1
ATOM 666 C C . THR A 1 82 ? -15.204 24.428 17.230 1.00 45.72 82 THR A C 1
ATOM 668 O O . THR A 1 82 ? -16.388 24.730 17.295 1.00 45.72 82 THR A O 1
ATOM 671 N N . GLU A 1 83 ? -14.343 24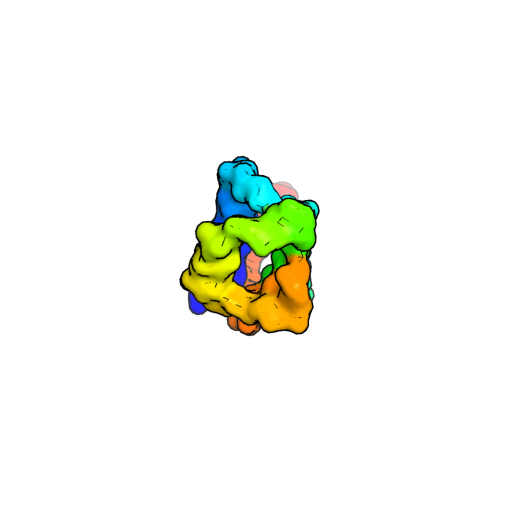.864 18.150 1.00 47.78 83 GLU A N 1
ATOM 672 C CA . GLU A 1 83 ? -14.723 25.828 19.194 1.00 47.78 83 GLU A CA 1
ATOM 673 C C . GLU A 1 83 ? -13.961 27.143 19.025 1.00 47.78 83 GLU A C 1
ATOM 675 O O . GLU A 1 83 ? -13.117 27.489 19.843 1.00 47.78 83 GLU A O 1
ATOM 680 N N . GLN A 1 84 ? -14.224 27.860 17.930 1.00 45.59 84 GLN A N 1
ATOM 681 C CA . GLN A 1 84 ? -14.067 29.318 17.833 1.00 45.59 84 GLN A CA 1
ATOM 682 C C . GLN A 1 84 ? -14.544 29.789 16.458 1.00 45.59 84 GLN A C 1
ATOM 684 O O . GLN A 1 84 ? -13.768 29.860 15.514 1.00 45.59 84 GLN A O 1
ATOM 689 N N . GLN A 1 85 ? -15.843 30.069 16.362 1.00 42.06 85 GLN A N 1
ATOM 690 C CA . GLN A 1 85 ? -16.430 31.168 15.586 1.00 42.06 85 GLN A CA 1
ATOM 691 C C . GLN A 1 85 ? -17.949 31.115 15.792 1.00 42.06 85 GLN A C 1
ATOM 693 O O . GLN A 1 85 ? -18.699 30.533 15.011 1.00 42.06 85 GLN A O 1
ATOM 698 N N . LYS A 1 86 ? -18.382 31.695 16.911 1.00 37.78 86 LYS A N 1
ATOM 699 C CA . LYS A 1 86 ? -19.710 32.279 17.062 1.00 37.78 86 LYS A CA 1
ATOM 700 C C . LYS A 1 86 ? -19.514 33.731 17.470 1.00 37.78 86 LYS A C 1
ATOM 702 O O . LYS A 1 86 ? -18.544 33.971 18.225 1.00 37.78 86 LYS A O 1
#

Sequence (86 aa):
MLLQEKMKKILDLQISSTDGIDDIQVVSDKEYGYIVVLVNEKSLYNEILEAKLQNLEGKKIFPDLWIFGPYLYNNKESLKTTEQQK

Secondary structure (DSSP, 8-state):
-BHHHHHHHHHHHHHTT-TTEEEEEEEEETTEEEEEEEE-GGGTT-HHHHHHHHHTTPEEEETTEEEEEEEE--GGGTTSSSSS--

Foldseek 3Di:
DAPVVLVVVVVCCVVVCPQWWPDWDWDDDDFWIKIKTFTDCVVVPPPVVVVVCVVSVWDPPDSGITMDDRHTHDCVVVPPPPPDDD

Radius of gyration: 15.2 Å; chains: 1; bounding box: 33×42×35 Å

pLDDT: mean 75.92, std 15.44, range [37.78, 92.88]